Protein AF-A0A2E7V2M9-F1 (afdb_monomer_lite)

Foldseek 3Di:
DPPPPPPQWDWLQRLLCLQPNDVPDGRDPVSSVVSVVCVVVVLWDFDWDDDVDTITITGPVSSVVNVD

Radius of gyration: 11.91 Å; chains: 1; bounding box: 35×28×24 Å

Secondary structure (DSSP, 8-state):
-------SEEEHHHHHHHHH--TT----HHHHHHHHHHHHTTS--PEEEESSSEEEEEEHHHHHHHH-

Sequence (68 aa):
MLDNELPALLTTKEAAQALFCKSGEHPSRKHFLRIYDMIEHGELTPRYKSSKRVQYLIPRKEILELIG

pLDDT: mean 82.6, std 13.91, range [43.25, 94.88]

Structure (mmCIF, N/CA/C/O backbone):
data_AF-A0A2E7V2M9-F1
#
_entry.id   AF-A0A2E7V2M9-F1
#
loop_
_atom_site.group_PDB
_atom_site.id
_atom_site.type_symbol
_atom_site.label_atom_id
_atom_site.label_alt_id
_atom_site.label_comp_id
_atom_site.label_asym_id
_atom_site.label_entity_id
_atom_site.label_seq_id
_atom_site.pdbx_PDB_ins_code
_atom_site.Cartn_x
_atom_site.Cartn_y
_atom_site.Cartn_z
_atom_site.occupancy
_atom_site.B_iso_or_equiv
_atom_site.auth_seq_id
_atom_site.auth_comp_id
_atom_site.auth_asym_id
_atom_site.auth_at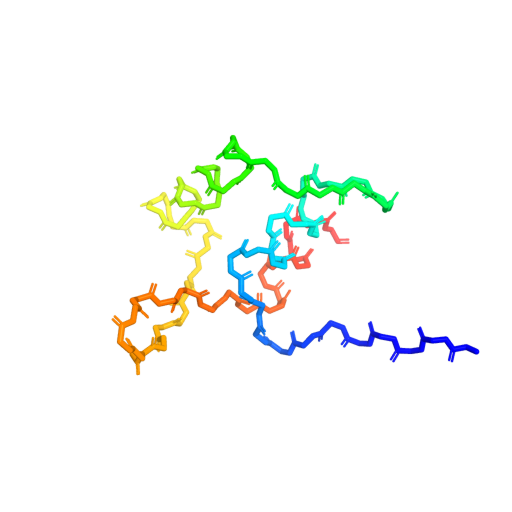om_id
_atom_site.pdbx_PDB_model_num
ATOM 1 N N . MET A 1 1 ? 24.203 -9.208 5.105 1.00 43.25 1 MET A N 1
ATOM 2 C CA . MET A 1 1 ? 22.821 -9.651 4.846 1.00 43.25 1 MET A CA 1
ATOM 3 C C . MET A 1 1 ? 21.919 -8.631 5.510 1.00 43.25 1 MET A C 1
ATOM 5 O O . MET A 1 1 ? 22.053 -8.435 6.707 1.00 43.25 1 MET A O 1
ATOM 9 N N . LEU A 1 2 ? 21.158 -7.859 4.733 1.00 43.91 2 LEU A N 1
ATOM 10 C CA . LEU A 1 2 ? 20.166 -6.933 5.281 1.00 43.91 2 LEU A CA 1
ATOM 11 C C . LEU A 1 2 ? 18.830 -7.672 5.267 1.00 43.91 2 LEU A C 1
ATOM 13 O O . LEU A 1 2 ? 18.081 -7.578 4.298 1.00 43.91 2 LEU A O 1
ATOM 17 N N . ASP A 1 3 ? 18.586 -8.439 6.327 1.00 49.09 3 ASP A N 1
ATOM 18 C CA . ASP A 1 3 ? 17.262 -8.927 6.710 1.00 49.09 3 ASP A CA 1
ATOM 19 C C . ASP A 1 3 ? 16.384 -7.719 7.071 1.00 49.09 3 ASP A C 1
ATOM 21 O O . ASP A 1 3 ? 16.193 -7.373 8.232 1.00 49.09 3 ASP A O 1
ATOM 25 N N . ASN A 1 4 ? 15.899 -7.005 6.056 1.00 50.06 4 ASN A N 1
ATOM 26 C CA . ASN A 1 4 ? 14.829 -6.029 6.224 1.00 50.06 4 ASN A CA 1
ATOM 27 C C . ASN A 1 4 ? 13.506 -6.773 6.075 1.00 50.06 4 ASN A C 1
ATOM 29 O O . ASN A 1 4 ? 12.849 -6.724 5.033 1.00 50.06 4 ASN A O 1
ATOM 33 N N . GLU A 1 5 ? 13.125 -7.495 7.127 1.00 55.56 5 GLU A N 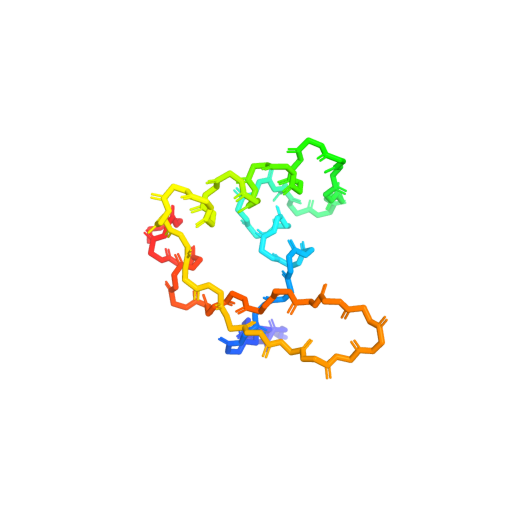1
ATOM 34 C CA . GLU A 1 5 ? 11.739 -7.897 7.306 1.00 55.56 5 GLU A CA 1
ATOM 35 C C . GLU A 1 5 ? 10.883 -6.629 7.244 1.00 55.56 5 GLU A C 1
ATOM 37 O O . GLU A 1 5 ? 11.016 -5.743 8.089 1.00 55.56 5 GLU A O 1
ATOM 42 N N . LEU A 1 6 ? 10.031 -6.502 6.220 1.00 57.41 6 LEU A N 1
ATOM 43 C CA . LEU A 1 6 ? 9.083 -5.390 6.147 1.00 57.41 6 LEU A CA 1
ATOM 44 C C . LEU A 1 6 ? 8.358 -5.267 7.502 1.00 57.41 6 LEU A C 1
ATOM 46 O O . LEU A 1 6 ? 7.955 -6.298 8.067 1.00 57.41 6 LEU A O 1
ATOM 50 N N . PRO A 1 7 ? 8.182 -4.042 8.028 1.00 64.94 7 PRO A N 1
ATOM 51 C CA . PRO A 1 7 ? 7.503 -3.838 9.299 1.00 64.94 7 PRO A CA 1
ATOM 52 C C . PRO A 1 7 ? 6.087 -4.413 9.222 1.00 64.94 7 PRO A C 1
ATOM 54 O O . PRO A 1 7 ? 5.458 -4.387 8.168 1.00 64.94 7 PRO A O 1
ATOM 57 N N . ALA A 1 8 ? 5.559 -4.924 10.338 1.00 81.44 8 ALA A N 1
ATOM 58 C CA . ALA A 1 8 ? 4.224 -5.536 10.367 1.00 81.44 8 ALA A CA 1
ATOM 59 C C . ALA A 1 8 ? 3.111 -4.590 9.861 1.00 81.44 8 ALA A C 1
ATOM 61 O O . ALA A 1 8 ? 2.094 -5.043 9.333 1.00 81.44 8 ALA A O 1
ATOM 62 N N . LEU A 1 9 ? 3.326 -3.280 10.004 1.00 86.19 9 LEU A N 1
ATOM 63 C CA . LEU A 1 9 ? 2.477 -2.209 9.501 1.00 86.19 9 LEU A CA 1
ATOM 64 C C . LEU A 1 9 ? 3.329 -1.235 8.681 1.00 86.19 9 LEU A C 1
ATOM 66 O O . LEU A 1 9 ? 4.324 -0.720 9.187 1.00 86.19 9 LEU A O 1
ATOM 70 N N . LEU A 1 10 ? 2.909 -0.960 7.450 1.00 88.81 10 LEU A N 1
ATOM 71 C CA . LEU A 1 10 ? 3.559 -0.043 6.522 1.00 88.81 10 LEU A CA 1
ATOM 72 C C . LEU A 1 10 ? 2.778 1.267 6.460 1.00 88.81 10 LEU A C 1
ATOM 74 O O . LEU A 1 10 ? 1.556 1.283 6.355 1.00 88.81 10 LEU A O 1
ATOM 78 N N . THR A 1 11 ? 3.472 2.394 6.468 1.00 89.44 11 THR A N 1
ATOM 79 C CA . THR A 1 11 ? 2.868 3.684 6.123 1.00 89.44 11 THR A CA 1
ATOM 80 C C . THR A 1 11 ? 2.410 3.698 4.663 1.00 89.44 11 THR A C 1
ATOM 82 O O . THR A 1 11 ? 2.919 2.952 3.828 1.00 89.44 11 THR A O 1
ATOM 85 N N . THR A 1 12 ? 1.518 4.627 4.300 1.00 88.8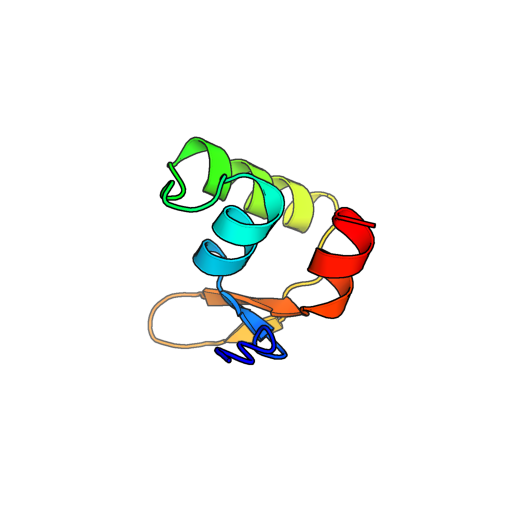1 12 THR A N 1
ATOM 86 C CA . THR A 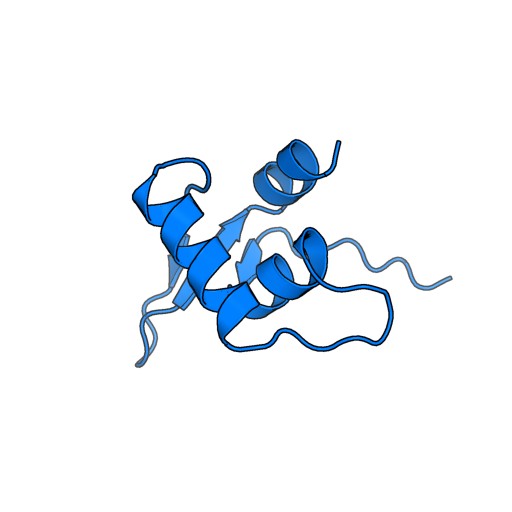1 12 ? 1.109 4.849 2.896 1.00 88.81 12 THR A CA 1
ATOM 87 C C . THR A 1 12 ? 2.307 5.013 1.948 1.00 88.81 12 THR A C 1
ATOM 89 O O . THR A 1 12 ? 2.253 4.578 0.803 1.00 88.81 12 THR A O 1
ATOM 92 N N . LYS A 1 13 ? 3.412 5.613 2.421 1.00 89.69 13 LYS A N 1
ATOM 93 C CA . LYS A 1 13 ? 4.646 5.769 1.637 1.00 89.69 13 LYS A CA 1
ATOM 94 C C . LYS A 1 13 ? 5.335 4.432 1.388 1.00 89.69 13 LYS A C 1
ATOM 96 O O . LYS A 1 13 ? 5.733 4.168 0.262 1.00 89.69 13 LYS A O 1
ATOM 101 N N . GLU A 1 14 ? 5.491 3.617 2.423 1.00 90.06 14 GLU A N 1
ATOM 102 C CA . GLU A 1 14 ? 6.137 2.305 2.317 1.00 90.06 14 GLU A CA 1
ATOM 103 C C . GLU A 1 14 ? 5.291 1.338 1.485 1.00 90.06 14 GLU A C 1
ATOM 105 O O . GLU A 1 14 ? 5.835 0.630 0.648 1.00 90.06 14 GLU A O 1
ATOM 110 N N . ALA A 1 15 ? 3.964 1.378 1.629 1.00 90.88 15 ALA A N 1
ATOM 111 C CA . ALA A 1 15 ? 3.048 0.622 0.781 1.00 90.88 15 ALA A CA 1
ATOM 112 C C . ALA A 1 15 ? 3.152 1.041 -0.694 1.00 90.88 15 ALA A C 1
ATOM 114 O O . ALA A 1 15 ? 3.319 0.194 -1.568 1.00 90.88 15 ALA A O 1
ATOM 115 N N . ALA A 1 16 ? 3.136 2.349 -0.980 1.00 92.31 16 ALA A N 1
ATOM 116 C CA . ALA A 1 16 ? 3.305 2.859 -2.342 1.00 92.31 16 ALA A CA 1
ATOM 117 C C . ALA A 1 16 ? 4.678 2.502 -2.936 1.00 92.31 16 ALA A C 1
ATOM 119 O O . ALA A 1 16 ? 4.787 2.225 -4.130 1.00 92.31 16 ALA A O 1
ATOM 120 N N . GLN A 1 17 ? 5.724 2.510 -2.108 1.00 91.38 17 GLN A N 1
ATOM 121 C CA . GLN A 1 17 ? 7.062 2.082 -2.499 1.00 91.38 17 GLN A CA 1
ATOM 122 C C . GLN A 1 17 ? 7.082 0.591 -2.853 1.00 91.38 17 GLN A C 1
ATOM 124 O O . GLN A 1 17 ? 7.629 0.234 -3.889 1.00 91.38 17 GLN A O 1
ATOM 129 N N . ALA A 1 18 ? 6.491 -0.258 -2.011 1.00 89.62 18 ALA A N 1
ATOM 130 C CA . ALA A 1 18 ? 6.506 -1.706 -2.183 1.00 89.62 18 ALA A CA 1
ATOM 131 C C . ALA A 1 18 ? 5.669 -2.173 -3.384 1.00 89.62 18 ALA A C 1
ATOM 133 O O . ALA A 1 18 ? 6.101 -3.061 -4.110 1.00 89.62 18 ALA A O 1
ATOM 134 N N . LEU A 1 19 ? 4.498 -1.567 -3.607 1.00 90.12 19 LEU A N 1
ATOM 135 C CA . LEU A 1 19 ? 3.568 -1.990 -4.660 1.00 90.12 19 LEU A CA 1
ATOM 136 C C . LEU A 1 19 ? 3.885 -1.401 -6.037 1.00 90.12 19 LEU A C 1
ATOM 138 O O . LEU A 1 19 ? 3.667 -2.059 -7.051 1.00 90.12 19 LEU A O 1
ATOM 142 N N . PHE A 1 20 ? 4.354 -0.151 -6.097 1.00 91.88 20 PHE A N 1
ATOM 143 C CA . PHE A 1 20 ? 4.391 0.594 -7.363 1.00 91.88 20 PHE A CA 1
ATOM 144 C C . PHE A 1 20 ? 5.776 1.057 -7.799 1.00 91.88 20 PHE A C 1
ATOM 146 O O . PHE A 1 20 ? 5.934 1.444 -8.954 1.00 91.88 20 PHE A O 1
ATOM 153 N N . CYS A 1 21 ? 6.766 1.063 -6.907 1.00 90.00 21 CYS A N 1
ATOM 154 C CA . CYS A 1 21 ? 8.075 1.642 -7.198 1.00 90.00 21 CYS A CA 1
ATOM 155 C C . CYS A 1 21 ? 9.130 0.543 -7.356 1.00 90.00 21 CYS A C 1
ATOM 157 O O . CYS A 1 21 ? 9.139 -0.445 -6.623 1.00 90.00 21 CYS A O 1
ATOM 159 N N . LYS A 1 22 ? 10.071 0.732 -8.285 1.00 86.81 22 LYS A N 1
ATOM 160 C CA . LYS A 1 22 ? 11.241 -0.154 -8.400 1.00 86.81 22 LYS A CA 1
ATOM 161 C C . LYS A 1 22 ? 12.287 0.168 -7.327 1.00 86.81 22 LYS A C 1
ATOM 163 O O . LYS A 1 22 ? 12.246 1.219 -6.685 1.00 86.81 22 LYS A O 1
ATOM 168 N N . SER A 1 23 ? 13.255 -0.733 -7.139 1.00 81.56 23 SER A N 1
ATOM 169 C CA . SER A 1 23 ? 14.380 -0.502 -6.222 1.00 81.56 23 SER A CA 1
ATOM 170 C C . SER A 1 23 ? 15.109 0.804 -6.570 1.00 81.56 23 SER A C 1
ATOM 172 O O . SER A 1 23 ? 15.590 0.963 -7.690 1.00 81.56 23 SER A O 1
ATOM 174 N N . GLY A 1 24 ? 15.171 1.734 -5.613 1.00 82.44 24 GLY A N 1
ATOM 175 C CA . GLY A 1 24 ? 15.786 3.059 -5.774 1.00 82.44 24 GLY A CA 1
ATOM 176 C C . GLY A 1 24 ? 14.858 4.166 -6.297 1.00 82.44 24 GLY A C 1
ATOM 177 O O . GLY A 1 24 ? 15.264 5.324 -6.322 1.00 82.44 24 GLY A O 1
ATOM 178 N N . GLU A 1 25 ? 13.619 3.854 -6.681 1.00 90.00 25 GLU A N 1
ATOM 179 C CA . GLU A 1 25 ? 12.611 4.853 -7.061 1.00 90.00 25 GLU A CA 1
ATOM 180 C C . GLU A 1 25 ? 11.885 5.392 -5.819 1.00 90.00 25 GLU A C 1
ATOM 182 O O . GLU A 1 25 ? 11.795 4.695 -4.815 1.00 90.00 25 GLU A O 1
ATOM 187 N N . HIS A 1 26 ? 11.353 6.616 -5.865 1.00 90.06 26 HIS A N 1
ATOM 188 C CA . HIS A 1 26 ? 10.542 7.178 -4.781 1.00 90.06 26 HIS A CA 1
ATOM 189 C C . HIS A 1 26 ? 9.078 7.354 -5.205 1.00 90.06 26 HIS A C 1
ATOM 191 O O . HIS A 1 26 ? 8.818 7.802 -6.325 1.00 90.06 26 HIS A O 1
ATOM 197 N N . PRO A 1 27 ? 8.101 7.086 -4.317 1.00 91.81 27 PRO A N 1
ATOM 198 C CA . PRO A 1 27 ? 6.695 7.232 -4.646 1.00 91.81 27 PRO A CA 1
ATOM 199 C C . PRO A 1 27 ? 6.343 8.680 -4.987 1.00 91.81 27 PRO A C 1
ATOM 201 O O . PRO A 1 27 ? 6.625 9.612 -4.233 1.00 91.81 27 PRO A O 1
ATOM 204 N N . SER A 1 28 ? 5.683 8.849 -6.133 1.00 93.12 28 SER A N 1
ATOM 205 C CA . SER A 1 28 ? 5.137 10.120 -6.598 1.00 93.12 28 SER A CA 1
ATOM 206 C C . SER A 1 28 ? 3.681 10.284 -6.155 1.00 93.12 28 SER A C 1
ATOM 208 O O . SER A 1 28 ? 3.035 9.328 -5.722 1.00 93.12 28 SER A O 1
ATOM 210 N N . ARG A 1 29 ? 3.112 11.486 -6.324 1.00 91.69 29 ARG A N 1
ATOM 211 C CA . ARG A 1 29 ? 1.699 11.775 -6.006 1.00 91.69 29 ARG A CA 1
ATOM 212 C C . ARG A 1 29 ? 0.721 10.765 -6.624 1.00 91.69 29 ARG A C 1
ATOM 214 O O . ARG A 1 29 ? -0.253 10.407 -5.972 1.00 91.69 29 ARG A O 1
ATOM 221 N N . LYS A 1 30 ? 0.988 10.285 -7.843 1.00 92.75 30 LYS A N 1
ATOM 222 C CA . LYS A 1 30 ? 0.143 9.281 -8.511 1.00 92.75 30 LYS A CA 1
ATOM 223 C C . LYS A 1 30 ? 0.138 7.945 -7.761 1.00 92.75 30 LYS A C 1
ATOM 225 O O . LYS A 1 30 ? -0.911 7.327 -7.666 1.00 92.75 30 LYS A O 1
ATOM 230 N N . HIS A 1 31 ? 1.267 7.534 -7.181 1.00 94.88 31 HIS A N 1
ATOM 231 C CA . HIS A 1 31 ? 1.370 6.284 -6.419 1.00 94.88 31 HIS A CA 1
ATOM 232 C C . HIS A 1 31 ? 0.567 6.356 -5.114 1.00 94.88 31 HIS A C 1
ATOM 234 O O . HIS A 1 31 ? -0.153 5.420 -4.787 1.00 94.88 31 HIS A O 1
ATOM 240 N N . PHE A 1 32 ? 0.610 7.494 -4.413 1.00 91.00 32 PHE A N 1
ATOM 241 C CA . PHE A 1 32 ? -0.195 7.695 -3.203 1.00 91.00 32 PHE A CA 1
ATOM 242 C C . PHE A 1 32 ? -1.696 7.648 -3.484 1.00 91.00 32 PHE A C 1
ATOM 244 O O . PHE A 1 32 ? -2.423 7.004 -2.737 1.00 91.00 32 PHE A O 1
ATOM 251 N N . LEU A 1 33 ? -2.154 8.295 -4.562 1.00 92.31 33 LEU A N 1
ATOM 252 C CA . LEU A 1 33 ? -3.570 8.284 -4.938 1.00 92.31 33 LEU A CA 1
ATOM 253 C C . LEU A 1 33 ? -4.088 6.866 -5.181 1.00 92.31 33 LEU A C 1
ATOM 255 O O . LEU A 1 33 ? -5.180 6.557 -4.731 1.00 92.31 33 LEU A O 1
ATOM 259 N N . ARG A 1 34 ? -3.287 5.990 -5.800 1.00 93.50 34 AR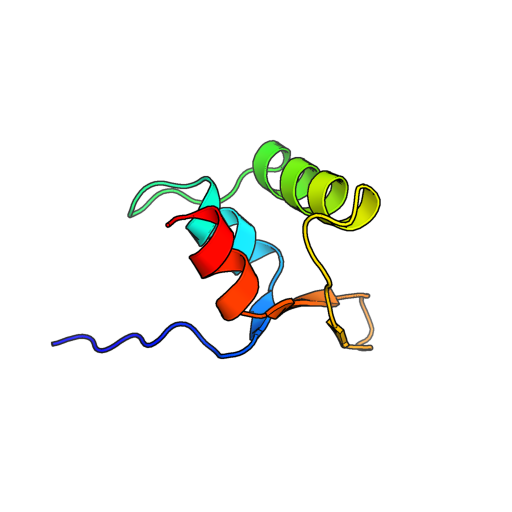G A N 1
ATOM 260 C CA . ARG A 1 34 ? -3.680 4.587 -5.993 1.00 93.50 34 ARG A CA 1
ATOM 261 C C . ARG A 1 34 ? -3.817 3.825 -4.679 1.00 93.50 34 ARG A C 1
ATOM 263 O O . ARG A 1 34 ? -4.743 3.046 -4.548 1.00 93.50 34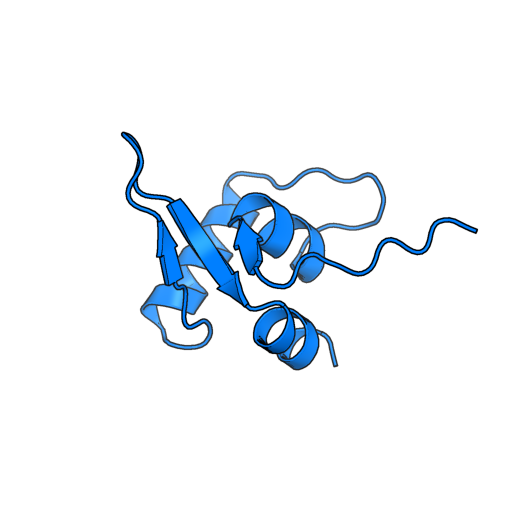 ARG A O 1
ATOM 270 N N . ILE A 1 35 ? -2.948 4.067 -3.694 1.00 92.38 35 ILE A N 1
ATOM 271 C CA . ILE A 1 35 ? -3.114 3.451 -2.366 1.00 92.38 35 ILE A CA 1
ATOM 272 C C . ILE A 1 35 ? -4.422 3.907 -1.710 1.00 92.38 35 ILE A C 1
ATOM 274 O O . ILE A 1 35 ? -5.107 3.092 -1.104 1.00 92.38 35 ILE A O 1
ATOM 278 N N . TYR A 1 36 ? -4.773 5.192 -1.815 1.00 90.94 36 TYR A N 1
ATOM 279 C CA . TYR A 1 36 ? -6.046 5.684 -1.280 1.00 90.94 36 TYR A CA 1
ATOM 280 C C . TYR A 1 36 ? -7.245 5.067 -1.995 1.00 90.94 36 TYR A C 1
ATOM 282 O O . TYR A 1 36 ? -8.164 4.626 -1.322 1.00 90.94 36 TYR A O 1
ATOM 290 N N . ASP A 1 37 ? -7.186 4.963 -3.320 1.00 93.88 37 ASP A N 1
ATOM 291 C CA . ASP A 1 37 ? -8.212 4.318 -4.141 1.00 93.88 37 ASP A CA 1
ATOM 292 C C . ASP A 1 37 ? -8.431 2.858 -3.708 1.00 93.88 37 ASP A C 1
ATOM 294 O O . ASP A 1 37 ? -9.546 2.455 -3.403 1.00 93.88 37 ASP A O 1
ATOM 298 N N . MET A 1 38 ? -7.348 2.098 -3.525 1.00 92.75 38 MET A N 1
ATOM 299 C CA . MET A 1 38 ? -7.401 0.723 -3.010 1.00 92.75 38 MET A CA 1
ATOM 300 C C . MET A 1 38 ? -8.012 0.638 -1.604 1.00 92.75 38 MET A C 1
ATOM 302 O O . MET A 1 38 ? -8.727 -0.311 -1.293 1.00 92.75 38 MET A O 1
ATOM 306 N N . ILE A 1 39 ? -7.754 1.625 -0.741 1.00 90.56 39 ILE A N 1
ATOM 307 C CA . ILE A 1 39 ? -8.389 1.709 0.583 1.00 90.56 39 ILE A CA 1
ATOM 308 C C . ILE A 1 39 ? -9.892 1.996 0.443 1.00 90.56 39 ILE A C 1
ATOM 310 O O . ILE A 1 39 ? -10.698 1.360 1.118 1.00 90.56 39 ILE A O 1
ATOM 314 N N . GLU A 1 40 ? -10.284 2.939 -0.418 1.00 90.62 40 GLU A N 1
ATOM 315 C CA . GLU A 1 40 ? -11.691 3.306 -0.638 1.00 90.62 40 GLU A CA 1
ATOM 316 C C . GLU A 1 40 ? -12.496 2.166 -1.277 1.00 90.62 40 GLU A C 1
ATOM 318 O O . GLU A 1 40 ? -13.650 1.945 -0.911 1.00 90.62 40 GLU A O 1
ATOM 323 N N . HIS A 1 41 ? -11.872 1.398 -2.170 1.00 92.00 41 HIS A N 1
ATOM 324 C CA . HIS A 1 41 ? -12.459 0.227 -2.818 1.00 92.00 41 HIS A CA 1
ATOM 325 C C . HIS A 1 41 ? -12.392 -1.059 -1.972 1.00 92.00 41 HIS A C 1
ATOM 327 O O . HIS A 1 41 ? -12.939 -2.084 -2.379 1.00 92.00 41 HIS A O 1
ATOM 333 N N . GLY A 1 42 ? -11.778 -1.014 -0.782 1.00 88.81 42 GLY A N 1
ATOM 334 C CA . GLY A 1 42 ? -11.701 -2.146 0.148 1.00 88.81 42 GLY A CA 1
ATOM 335 C C . GLY A 1 42 ? -10.668 -3.218 -0.219 1.00 88.81 42 GLY A C 1
ATOM 336 O O . GLY A 1 42 ? -10.694 -4.303 0.355 1.00 88.81 42 GLY A O 1
ATOM 337 N N . GLU A 1 43 ? -9.756 -2.926 -1.148 1.00 90.62 43 GLU A N 1
ATOM 338 C CA . GLU A 1 43 ? -8.607 -3.783 -1.476 1.00 90.62 43 GLU A CA 1
ATOM 339 C C . GLU A 1 43 ? -7.543 -3.757 -0.370 1.00 90.62 43 GLU A C 1
ATOM 341 O O . GLU A 1 43 ? -6.802 -4.721 -0.199 1.00 90.62 43 GLU A O 1
ATOM 346 N N . LEU A 1 44 ? -7.470 -2.652 0.382 1.00 90.38 44 LEU A N 1
ATOM 347 C CA . LEU A 1 44 ? -6.603 -2.493 1.546 1.00 90.38 44 LEU A CA 1
ATOM 348 C C . LEU A 1 44 ? -7.423 -2.100 2.779 1.00 90.38 44 LEU A C 1
ATOM 350 O O . LEU A 1 44 ? -8.253 -1.195 2.726 1.00 90.38 44 LEU A O 1
ATOM 354 N N . THR A 1 45 ? -7.129 -2.718 3.921 1.00 89.62 45 THR A N 1
ATOM 355 C CA . THR A 1 45 ? -7.763 -2.477 5.222 1.00 89.62 45 THR A CA 1
ATOM 356 C C . THR A 1 45 ? -6.776 -1.780 6.166 1.00 89.62 45 THR A C 1
ATOM 358 O O . THR A 1 45 ? -6.115 -2.408 7.001 1.00 89.62 45 THR A O 1
ATOM 361 N N . PRO A 1 46 ? -6.627 -0.448 6.075 1.00 87.69 46 PRO A N 1
ATOM 362 C CA . PRO A 1 46 ? -5.639 0.253 6.869 1.00 87.69 46 PRO A CA 1
ATOM 363 C C . PRO A 1 46 ? -6.069 0.348 8.334 1.00 87.69 46 PRO A C 1
ATOM 365 O O . PRO A 1 46 ? -7.234 0.539 8.679 1.00 87.69 46 PRO A O 1
ATOM 368 N N . ARG A 1 47 ? -5.082 0.322 9.225 1.00 87.62 47 ARG A N 1
ATOM 369 C CA . ARG A 1 47 ? -5.241 0.711 10.624 1.00 87.62 47 ARG A CA 1
ATOM 370 C C . ARG A 1 47 ? -4.977 2.201 10.777 1.00 87.62 47 ARG A C 1
ATOM 372 O O . ARG A 1 47 ? -4.027 2.747 10.214 1.00 87.62 47 ARG A O 1
ATOM 379 N N . TYR A 1 48 ? -5.797 2.857 11.586 1.00 78.44 48 TYR A N 1
ATOM 380 C CA . TYR A 1 48 ? -5.647 4.276 11.873 1.00 78.44 48 TYR A CA 1
ATOM 381 C C . TYR A 1 48 ? -4.621 4.487 12.981 1.00 78.44 48 TYR A C 1
ATOM 383 O O . TYR A 1 48 ? -4.760 3.947 14.079 1.00 78.44 48 TYR A O 1
ATOM 391 N N . LYS A 1 49 ? -3.619 5.332 12.728 1.00 65.12 49 LYS A N 1
ATOM 392 C CA . LYS A 1 49 ? -2.803 5.909 13.798 1.00 65.12 49 LYS A CA 1
ATOM 393 C C . LYS A 1 49 ? -3.138 7.388 13.918 1.00 65.12 49 LYS A C 1
ATOM 395 O O . LYS A 1 49 ? -2.759 8.196 13.072 1.00 65.12 49 LYS A O 1
ATOM 400 N N . SER A 1 50 ? -3.869 7.735 14.978 1.00 52.81 50 SER A N 1
ATOM 401 C CA . SER A 1 50 ? -4.134 9.131 15.318 1.00 52.81 50 SER A CA 1
ATOM 402 C C . SER A 1 50 ? -2.869 9.738 15.915 1.00 52.81 50 SER A C 1
ATOM 404 O O . SER A 1 50 ? -2.504 9.525 17.067 1.00 52.81 50 SER A O 1
ATOM 406 N N . SER A 1 51 ? -2.131 10.449 15.082 1.00 57.00 51 SER A N 1
ATOM 407 C CA . SER A 1 51 ? -1.227 11.512 15.511 1.00 57.00 51 SER A CA 1
ATOM 408 C C . SER A 1 51 ? -1.766 12.797 14.876 1.00 57.00 51 SER A C 1
ATOM 410 O O . SER A 1 51 ? -2.734 12.735 14.127 1.00 57.00 51 SER A O 1
ATOM 412 N N . LYS A 1 52 ? -1.202 13.978 15.138 1.00 60.28 52 LYS A N 1
ATOM 413 C CA . LYS A 1 52 ? -1.705 15.280 14.624 1.00 60.28 52 LYS A CA 1
ATOM 414 C C . LYS A 1 52 ? -1.962 15.355 13.090 1.00 60.28 52 LYS A C 1
ATOM 416 O O . LYS A 1 52 ? -2.453 16.370 12.609 1.00 60.28 52 LYS A O 1
ATOM 421 N N . ARG A 1 53 ? -1.625 14.308 12.324 1.00 65.00 53 ARG A N 1
ATOM 422 C CA . ARG A 1 53 ? -2.048 14.013 10.949 1.00 65.00 53 ARG A CA 1
ATOM 423 C C . ARG A 1 53 ? -2.591 12.578 10.891 1.00 65.00 53 ARG A C 1
ATOM 425 O O . ARG A 1 53 ? -1.938 11.674 11.411 1.00 65.00 53 ARG A O 1
ATOM 432 N N . VAL A 1 54 ? -3.742 12.373 10.245 1.00 66.12 54 VAL A N 1
ATOM 433 C CA . VAL A 1 54 ? -4.300 11.033 9.986 1.00 66.12 54 VAL A CA 1
ATOM 434 C C . VAL A 1 54 ? -3.299 10.251 9.136 1.00 66.12 54 VAL A C 1
ATOM 436 O O . VAL A 1 54 ? -2.993 10.653 8.014 1.00 66.12 54 VAL A O 1
ATOM 439 N N . GLN A 1 55 ? -2.758 9.162 9.684 1.00 77.19 55 GLN A N 1
ATOM 440 C CA . GLN A 1 55 ? -1.850 8.271 8.970 1.00 77.19 55 GLN A CA 1
ATOM 441 C C . GLN A 1 55 ? -2.476 6.882 8.864 1.00 77.19 55 GLN A C 1
ATOM 443 O O . GLN A 1 55 ? -2.875 6.293 9.873 1.00 77.19 55 GLN A O 1
ATOM 448 N N . TYR A 1 56 ? -2.535 6.372 7.634 1.00 85.50 56 TYR A N 1
ATOM 449 C CA . TYR A 1 56 ? -2.940 5.003 7.351 1.00 85.50 56 TYR A CA 1
ATOM 450 C C . TYR A 1 56 ? -1.737 4.076 7.480 1.00 85.50 56 TYR A C 1
ATOM 452 O O . TYR A 1 56 ? -0.676 4.331 6.899 1.00 85.50 56 TYR A O 1
ATOM 460 N N . LEU A 1 57 ? -1.921 3.016 8.258 1.00 89.31 57 LEU A N 1
ATOM 461 C CA . LEU A 1 57 ? -0.962 1.942 8.439 1.00 89.31 57 LEU A CA 1
ATOM 462 C C . LEU A 1 57 ? -1.523 0.663 7.827 1.00 89.31 57 LEU A C 1
ATOM 464 O O . LEU A 1 57 ? -2.475 0.091 8.346 1.00 89.31 57 LEU A O 1
ATOM 468 N N . ILE A 1 58 ? -0.939 0.224 6.725 1.00 90.88 58 ILE A N 1
ATOM 469 C CA . ILE A 1 58 ? -1.398 -0.913 5.938 1.00 90.88 58 ILE A CA 1
ATOM 470 C C . ILE A 1 58 ? -0.645 -2.166 6.403 1.00 90.88 58 ILE A C 1
ATOM 472 O O . ILE A 1 58 ? 0.588 -2.144 6.458 1.00 90.88 58 ILE A O 1
ATOM 476 N N . PRO A 1 59 ? -1.336 -3.251 6.780 1.00 91.06 59 PRO A N 1
ATOM 477 C CA . PRO A 1 59 ? -0.682 -4.492 7.172 1.00 91.06 59 PRO A CA 1
ATOM 478 C C . PRO A 1 59 ? 0.210 -5.060 6.068 1.00 91.06 59 PRO A C 1
ATOM 480 O O . PRO A 1 59 ? -0.190 -5.155 4.911 1.00 91.06 59 PRO A O 1
ATOM 483 N N . ARG A 1 60 ? 1.412 -5.514 6.444 1.00 89.44 60 ARG A N 1
ATOM 484 C CA . ARG A 1 60 ? 2.352 -6.160 5.512 1.00 89.44 60 ARG A CA 1
ATOM 485 C C . ARG A 1 60 ? 1.719 -7.315 4.751 1.00 89.44 60 ARG A C 1
ATOM 487 O O . ARG A 1 60 ? 2.008 -7.480 3.575 1.00 89.44 60 ARG A O 1
ATOM 494 N N . LYS A 1 61 ? 0.896 -8.115 5.432 1.00 89.31 61 LYS A N 1
ATOM 495 C CA . LYS A 1 61 ? 0.246 -9.284 4.837 1.00 89.31 61 LYS A CA 1
ATOM 496 C C . LYS A 1 61 ? -0.554 -8.901 3.588 1.00 89.31 61 LYS A C 1
ATOM 498 O O . LYS A 1 61 ? -0.392 -9.559 2.576 1.00 89.31 61 LYS A O 1
ATOM 503 N N . GLU A 1 62 ? -1.302 -7.803 3.641 1.00 90.25 62 GLU A N 1
ATOM 504 C CA . GLU A 1 62 ? -2.112 -7.333 2.512 1.00 90.25 62 GLU A CA 1
ATOM 505 C C . GLU A 1 62 ? -1.238 -6.854 1.347 1.00 90.25 62 GLU A C 1
ATOM 507 O O . GLU A 1 62 ? -1.507 -7.155 0.191 1.00 90.25 62 GLU A O 1
ATOM 512 N N . ILE A 1 63 ? -0.131 -6.166 1.650 1.00 89.50 63 ILE A N 1
ATOM 513 C CA . ILE A 1 63 ? 0.847 -5.761 0.631 1.00 89.50 63 ILE A CA 1
ATOM 514 C C . ILE A 1 63 ? 1.477 -6.981 -0.043 1.00 89.50 63 ILE A C 1
ATOM 516 O O . ILE A 1 63 ? 1.647 -6.978 -1.256 1.00 89.50 63 ILE A O 1
ATOM 520 N N . LEU A 1 64 ? 1.826 -8.016 0.727 1.00 87.56 64 LEU A N 1
ATOM 521 C CA . LEU A 1 64 ? 2.370 -9.255 0.173 1.00 87.56 64 LEU A CA 1
ATOM 522 C C . LEU A 1 64 ? 1.328 -9.985 -0.680 1.00 87.56 64 LEU A C 1
ATOM 524 O O . LEU A 1 64 ? 1.644 -10.331 -1.807 1.00 87.56 64 LEU A O 1
ATOM 528 N N . GLU A 1 65 ? 0.087 -10.123 -0.202 1.00 89.19 65 GLU A N 1
ATOM 529 C CA . GLU A 1 65 ? -1.014 -10.752 -0.952 1.00 89.19 65 GLU A CA 1
ATOM 530 C C . GLU A 1 65 ? -1.268 -10.076 -2.311 1.00 89.19 65 GLU A C 1
ATOM 532 O O . GLU A 1 65 ? -1.624 -10.751 -3.275 1.00 89.19 65 GLU A O 1
ATOM 537 N N . LEU A 1 66 ? -1.040 -8.763 -2.415 1.00 86.62 66 LEU A N 1
ATOM 538 C CA . LEU A 1 66 ? -1.141 -8.013 -3.672 1.00 86.62 66 LEU A CA 1
ATOM 539 C C . LEU A 1 66 ? 0.062 -8.196 -4.613 1.00 86.62 66 LEU A C 1
ATOM 541 O O . LEU A 1 66 ? -0.069 -7.961 -5.815 1.00 86.62 66 LEU A O 1
ATOM 545 N N . ILE A 1 67 ? 1.232 -8.567 -4.089 1.00 84.88 67 ILE A N 1
ATOM 546 C CA . ILE A 1 67 ? 2.458 -8.782 -4.875 1.00 84.88 67 ILE A CA 1
ATOM 547 C C . ILE A 1 67 ? 2.558 -10.240 -5.359 1.00 84.88 67 ILE A C 1
ATOM 549 O O . ILE A 1 67 ? 3.101 -10.468 -6.443 1.00 84.88 67 ILE A O 1
ATOM 553 N N . GLY A 1 68 ? 2.018 -11.200 -4.597 1.00 66.81 68 GLY A N 1
ATOM 554 C CA . GLY A 1 68 ? 2.087 -12.647 -4.849 1.00 66.81 68 GLY A CA 1
ATOM 555 C C . GLY A 1 68 ? 2.904 -13.374 -3.790 1.00 66.81 68 GLY A C 1
ATOM 556 O O . GLY A 1 68 ? 3.774 -14.179 -4.189 1.00 66.81 68 GLY A O 1
#